Protein AF-A0A9E8ZBK8-F1 (afdb_monomer_lite)

Sequence (100 aa):
MTPLMIEPQAIVACPREFQGWSLVRSFETAHYLLALCQRGEAIYLVGQEKKKVEAFITAMAKVDGEKIVAEDAKRFSYEIRQGTLTVKKAGNIIVQEGIQ

Organism: NCBI:txid2016057

Structure (mmCIF, N/CA/C/O backbone):
data_AF-A0A9E8ZBK8-F1
#
_entry.id   AF-A0A9E8ZBK8-F1
#
loop_
_atom_site.group_PDB
_atom_site.id
_atom_site.type_symbol
_atom_site.label_atom_id
_atom_site.label_alt_id
_atom_site.label_comp_id
_atom_site.label_asym_id
_atom_site.label_entity_id
_atom_site.label_seq_id
_atom_site.pdbx_PDB_ins_code
_atom_site.Cartn_x
_atom_site.Cartn_y
_atom_site.Cartn_z
_atom_site.occupancy
_atom_site.B_iso_or_equiv
_atom_site.auth_seq_id
_atom_site.auth_comp_id
_atom_site.auth_asym_id
_atom_site.auth_atom_id
_atom_site.pdbx_PDB_model_num
ATOM 1 N N . MET A 1 1 ? 21.157 16.134 27.838 1.00 46.81 1 MET A N 1
ATOM 2 C CA . MET A 1 1 ? 21.256 15.513 26.502 1.00 46.81 1 MET A CA 1
ATOM 3 C C . MET A 1 1 ? 19.850 15.098 26.115 1.00 46.81 1 MET A C 1
ATOM 5 O O . MET A 1 1 ? 19.337 14.139 26.674 1.00 46.81 1 MET A O 1
ATOM 9 N N . THR A 1 2 ? 19.172 15.898 25.299 1.00 41.97 2 THR A N 1
ATOM 10 C CA . THR A 1 2 ? 17.807 15.600 24.849 1.00 41.97 2 THR A CA 1
ATOM 11 C C . THR A 1 2 ? 17.898 14.510 23.781 1.00 41.97 2 THR A C 1
ATOM 13 O O . THR A 1 2 ? 18.706 14.672 22.863 1.00 41.97 2 THR A O 1
ATOM 16 N N . PRO A 1 3 ? 17.160 13.393 23.880 1.00 46.91 3 PRO A N 1
ATOM 17 C CA . PRO A 1 3 ? 17.167 12.403 22.817 1.00 46.91 3 PRO A CA 1
ATOM 18 C C . PRO A 1 3 ? 16.580 13.043 21.556 1.00 46.91 3 PRO A C 1
ATOM 20 O O . PRO A 1 3 ? 15.504 13.639 21.601 1.00 46.91 3 PRO A O 1
ATOM 23 N N . LEU A 1 4 ? 17.313 12.944 20.445 1.00 43.03 4 LEU A N 1
ATOM 24 C CA . LEU A 1 4 ? 16.797 13.227 19.110 1.00 43.03 4 LEU A CA 1
ATOM 25 C C . LEU A 1 4 ? 15.619 12.280 18.877 1.00 43.03 4 LEU A C 1
ATOM 27 O O . LEU A 1 4 ? 15.806 11.095 18.605 1.00 43.03 4 LEU A O 1
ATOM 31 N N . MET A 1 5 ? 14.403 12.798 19.035 1.00 38.00 5 MET A N 1
ATOM 32 C CA . MET A 1 5 ? 13.217 12.151 18.501 1.00 38.00 5 MET A CA 1
ATOM 33 C C . MET A 1 5 ? 13.372 12.196 16.985 1.00 38.00 5 MET A C 1
ATOM 35 O O . MET A 1 5 ? 13.215 13.246 16.369 1.00 38.00 5 MET A O 1
ATOM 39 N N . ILE A 1 6 ? 13.784 11.075 16.397 1.00 47.62 6 ILE A N 1
ATOM 40 C CA . ILE A 1 6 ? 13.739 10.887 14.951 1.00 47.62 6 ILE A CA 1
ATOM 41 C C . ILE A 1 6 ? 12.252 10.788 14.627 1.00 47.62 6 ILE A C 1
ATOM 43 O O . ILE A 1 6 ? 11.650 9.721 14.751 1.00 47.62 6 ILE A O 1
ATOM 47 N N . GLU A 1 7 ? 11.638 11.926 14.313 1.00 47.75 7 GLU A N 1
ATOM 48 C CA . GLU A 1 7 ? 10.316 11.941 13.703 1.00 47.75 7 GLU A CA 1
ATOM 49 C C . GLU A 1 7 ? 10.378 11.039 12.464 1.00 47.75 7 GLU A C 1
ATOM 51 O O . GLU A 1 7 ? 11.363 11.107 11.718 1.00 47.75 7 GLU A O 1
ATOM 56 N N . PRO A 1 8 ? 9.405 10.132 12.270 1.00 46.53 8 PRO A N 1
ATOM 57 C CA . PRO A 1 8 ? 9.394 9.271 11.103 1.00 46.53 8 PRO A CA 1
ATOM 58 C C . PRO A 1 8 ? 9.345 10.161 9.861 1.00 46.53 8 PRO A C 1
ATOM 60 O O . PRO A 1 8 ? 8.336 10.781 9.567 1.00 46.53 8 PRO A O 1
ATOM 63 N N . GLN A 1 9 ? 10.474 10.276 9.169 1.00 53.59 9 GLN A N 1
ATOM 64 C CA . GLN A 1 9 ? 10.544 11.001 7.912 1.00 53.59 9 GLN A CA 1
ATOM 65 C C . GLN A 1 9 ? 9.879 10.134 6.843 1.00 53.59 9 GLN A C 1
ATOM 67 O O . GLN A 1 9 ? 10.111 8.921 6.791 1.00 53.59 9 GLN A O 1
ATOM 72 N N . ALA A 1 10 ? 9.054 10.756 6.001 1.00 59.03 10 ALA A N 1
ATOM 73 C CA . ALA A 1 10 ? 8.438 10.120 4.846 1.00 59.03 10 ALA A CA 1
ATOM 74 C C . ALA A 1 10 ? 9.454 9.269 4.059 1.00 59.03 10 ALA A C 1
ATOM 76 O O . ALA A 1 10 ? 10.645 9.583 3.998 1.00 59.03 10 ALA A O 1
ATOM 77 N N . ILE A 1 11 ? 8.993 8.189 3.422 1.00 60.81 11 ILE A N 1
ATOM 78 C CA . ILE A 1 11 ? 9.862 7.348 2.590 1.00 60.81 11 ILE A CA 1
ATOM 79 C C . ILE A 1 11 ? 10.393 8.188 1.415 1.00 60.81 11 ILE A C 1
ATOM 81 O O . ILE A 1 11 ? 9.667 8.458 0.462 1.00 60.81 11 ILE A O 1
ATOM 85 N N . VAL A 1 12 ? 11.663 8.600 1.492 1.00 61.38 12 VAL A N 1
ATOM 86 C CA . VAL A 1 12 ? 12.349 9.438 0.484 1.00 61.38 12 VAL A CA 1
ATOM 87 C C . VAL A 1 12 ? 12.982 8.636 -0.656 1.00 61.38 12 VAL A C 1
ATOM 89 O O . VAL A 1 12 ? 13.401 9.204 -1.661 1.00 61.38 12 VAL A O 1
ATOM 92 N N . ALA A 1 13 ? 13.057 7.313 -0.516 1.00 64.69 13 ALA A N 1
ATOM 93 C CA . ALA A 1 13 ? 13.556 6.406 -1.540 1.00 64.69 13 ALA A CA 1
ATOM 94 C C . ALA A 1 13 ? 12.926 5.023 -1.372 1.00 64.69 13 ALA A C 1
ATOM 96 O O . ALA A 1 13 ? 12.642 4.600 -0.249 1.00 64.69 13 ALA A O 1
ATOM 97 N N . CYS A 1 14 ? 12.753 4.297 -2.480 1.00 78.25 14 CYS A N 1
ATOM 98 C CA . CYS A 1 14 ? 12.381 2.888 -2.414 1.00 78.25 14 CYS A CA 1
ATOM 99 C C . CYS A 1 14 ? 13.398 2.130 -1.543 1.00 78.25 14 CYS A C 1
ATOM 101 O O . CYS A 1 14 ? 14.595 2.435 -1.618 1.00 78.25 14 CYS A O 1
ATOM 103 N N . PRO A 1 15 ? 12.960 1.192 -0.685 1.00 69.75 15 PRO A N 1
ATOM 104 C CA . PRO A 1 15 ? 13.856 0.573 0.289 1.00 69.75 15 PRO A CA 1
ATOM 105 C C . PRO A 1 15 ? 15.073 -0.072 -0.380 1.00 69.75 15 PRO A C 1
ATOM 107 O O . PRO A 1 15 ? 14.981 -0.564 -1.501 1.00 69.75 15 PRO A O 1
ATOM 110 N N . ARG A 1 16 ? 16.236 -0.016 0.287 1.00 61.97 16 ARG A N 1
ATOM 111 C CA . ARG A 1 16 ? 17.563 -0.274 -0.322 1.00 61.97 16 ARG A CA 1
ATOM 112 C C . ARG A 1 16 ? 17.699 -1.635 -1.010 1.00 61.97 16 ARG A C 1
ATOM 114 O O . ARG A 1 16 ? 18.535 -1.788 -1.896 1.00 61.97 16 ARG A O 1
ATOM 121 N N . GLU A 1 17 ? 16.888 -2.602 -0.600 1.00 66.31 17 GLU A N 1
ATOM 122 C CA . GLU A 1 17 ? 16.807 -3.946 -1.178 1.00 66.31 17 GLU A CA 1
ATOM 123 C C . GLU A 1 17 ? 16.267 -3.936 -2.624 1.00 66.31 17 GLU A C 1
ATOM 125 O O . GLU A 1 17 ? 16.515 -4.864 -3.390 1.00 66.31 17 GLU A O 1
ATOM 130 N N . PHE A 1 18 ? 15.597 -2.857 -3.039 1.00 68.62 18 PHE A N 1
ATOM 131 C CA . PHE A 1 18 ? 14.967 -2.685 -4.348 1.00 68.62 18 PHE A CA 1
ATOM 132 C C . PHE A 1 18 ? 15.764 -1.738 -5.252 1.00 68.62 18 PHE A C 1
ATOM 134 O O . PHE A 1 18 ? 15.289 -0.681 -5.676 1.00 68.62 18 PHE A O 1
ATOM 141 N N . GLN A 1 19 ? 17.009 -2.109 -5.557 1.00 68.88 19 GLN A N 1
ATOM 142 C CA . GLN A 1 19 ? 17.844 -1.342 -6.486 1.00 68.88 19 GLN A CA 1
ATOM 143 C C . GLN A 1 19 ? 17.172 -1.202 -7.863 1.00 68.88 19 GLN A C 1
ATOM 145 O O . GLN A 1 19 ? 16.600 -2.154 -8.398 1.00 68.88 19 GLN A O 1
ATOM 150 N N . GLY A 1 20 ? 17.247 0.001 -8.440 1.00 76.75 20 GLY A N 1
ATOM 151 C CA . GLY A 1 20 ? 16.655 0.319 -9.743 1.00 76.75 20 GLY A CA 1
ATOM 152 C C . GLY A 1 20 ? 15.151 0.612 -9.717 1.00 76.75 20 GLY A C 1
ATOM 153 O O . GLY A 1 20 ? 14.545 0.699 -10.781 1.00 76.75 20 GLY A O 1
ATOM 154 N N . TRP A 1 21 ? 14.543 0.747 -8.535 1.00 88.94 21 TRP A N 1
ATOM 155 C CA . TRP A 1 21 ? 13.143 1.147 -8.399 1.00 88.94 21 TRP A CA 1
ATOM 156 C C . TRP A 1 21 ? 13.043 2.662 -8.233 1.00 88.94 21 TRP A C 1
ATOM 158 O O . TRP A 1 21 ? 13.832 3.273 -7.510 1.00 88.94 21 TRP A O 1
ATOM 168 N N . SER A 1 22 ? 12.055 3.269 -8.883 1.00 89.75 22 SER A N 1
ATOM 169 C CA . SER A 1 22 ? 11.801 4.708 -8.802 1.00 89.75 22 SER A CA 1
ATOM 170 C C . SER A 1 22 ? 10.651 4.992 -7.844 1.00 89.75 22 SER A C 1
ATOM 172 O O . SER A 1 22 ? 9.590 4.379 -7.952 1.00 89.75 22 SER A O 1
ATOM 174 N N . LEU A 1 23 ? 10.847 5.928 -6.912 1.00 90.38 23 LEU A N 1
ATOM 175 C CA . LEU A 1 23 ? 9.773 6.402 -6.042 1.00 90.38 23 LEU A CA 1
ATOM 176 C C . LEU A 1 23 ? 8.754 7.177 -6.883 1.00 90.38 23 LEU A C 1
ATOM 178 O O . LEU A 1 23 ? 9.114 8.125 -7.576 1.00 90.38 23 LEU A O 1
ATOM 182 N N . VAL A 1 24 ? 7.488 6.781 -6.794 1.00 92.31 24 VAL A N 1
ATOM 183 C CA . VAL A 1 24 ? 6.368 7.458 -7.459 1.00 92.31 24 VAL A CA 1
ATOM 184 C C . VAL A 1 24 ? 5.668 8.392 -6.482 1.00 92.31 24 VAL A C 1
ATOM 186 O O . VAL A 1 24 ? 5.395 9.547 -6.798 1.00 92.31 24 VAL A O 1
ATOM 189 N N . ARG A 1 25 ? 5.355 7.887 -5.284 1.00 91.06 25 ARG A N 1
ATOM 190 C CA . ARG A 1 25 ? 4.617 8.624 -4.252 1.00 91.06 25 ARG A CA 1
ATOM 191 C C . ARG A 1 25 ? 4.849 8.005 -2.883 1.00 91.06 25 ARG A C 1
ATOM 193 O O . ARG A 1 25 ? 4.942 6.787 -2.790 1.00 91.06 25 ARG A O 1
ATOM 200 N N . SER A 1 26 ? 4.885 8.811 -1.832 1.00 92.25 26 SER A N 1
ATOM 201 C CA . SER A 1 26 ? 4.899 8.355 -0.440 1.00 92.25 26 SER A CA 1
ATOM 202 C C . SER A 1 26 ? 3.559 8.635 0.245 1.00 92.25 26 SER A C 1
ATOM 204 O O . SER A 1 26 ? 2.804 9.517 -0.168 1.00 92.25 26 SER A O 1
ATOM 206 N N . PHE A 1 27 ? 3.258 7.852 1.277 1.00 92.19 27 PHE A N 1
ATOM 207 C CA . PHE A 1 27 ? 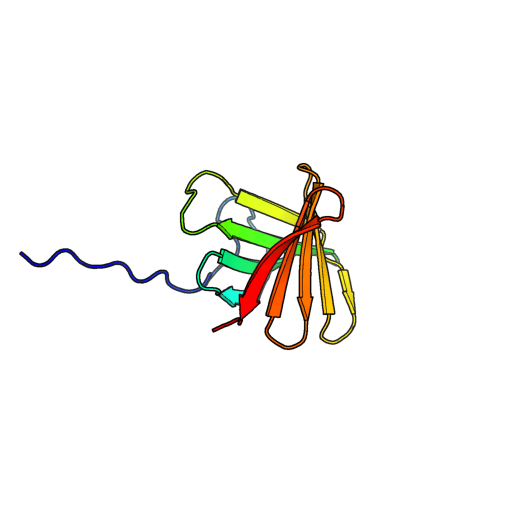2.093 8.015 2.138 1.00 92.19 27 PHE A CA 1
ATOM 208 C C . PHE A 1 27 ? 2.513 7.768 3.574 1.00 92.19 27 PHE A C 1
ATOM 210 O O . PHE A 1 27 ? 3.200 6.790 3.879 1.00 92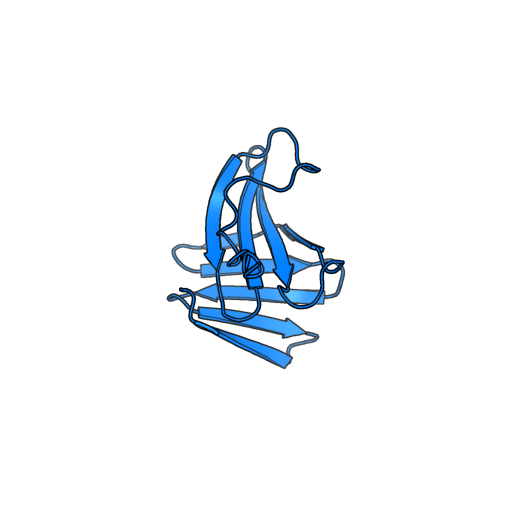.19 27 PHE A O 1
ATOM 217 N N . GLU A 1 28 ? 2.048 8.629 4.458 1.00 92.88 28 GLU A N 1
ATOM 218 C CA . GLU A 1 28 ? 2.295 8.512 5.878 1.00 92.88 28 GLU A CA 1
ATOM 219 C C . GLU A 1 28 ? 0.970 8.558 6.627 1.00 92.88 28 GLU A C 1
ATOM 221 O O . GLU A 1 28 ? 0.107 9.380 6.339 1.00 92.88 28 GLU A O 1
ATOM 226 N N . THR A 1 29 ? 0.798 7.645 7.577 1.00 93.19 29 THR A N 1
ATOM 227 C CA . THR A 1 29 ? -0.331 7.650 8.512 1.00 93.19 29 THR A CA 1
ATOM 228 C C . THR A 1 29 ? 0.191 7.604 9.942 1.00 93.19 29 THR A C 1
ATOM 230 O O . THR A 1 29 ? 1.400 7.519 10.181 1.00 93.19 29 THR A O 1
ATOM 233 N N . ALA A 1 30 ? -0.709 7.613 10.925 1.00 90.75 30 ALA A N 1
ATOM 234 C CA . ALA A 1 30 ? -0.331 7.445 12.326 1.00 90.75 30 ALA A CA 1
ATOM 235 C C . ALA A 1 30 ? 0.488 6.161 12.561 1.00 90.75 30 ALA A C 1
ATOM 237 O O . ALA A 1 30 ? 1.427 6.170 13.360 1.00 90.75 30 ALA A O 1
ATOM 238 N N . HIS A 1 31 ? 0.170 5.075 11.847 1.00 91.00 31 HIS A N 1
ATOM 239 C CA . HIS A 1 31 ? 0.806 3.775 12.055 1.00 91.00 31 HIS A CA 1
ATOM 240 C C . HIS A 1 31 ? 1.631 3.248 10.883 1.00 91.00 31 HIS A C 1
ATOM 242 O O . HIS A 1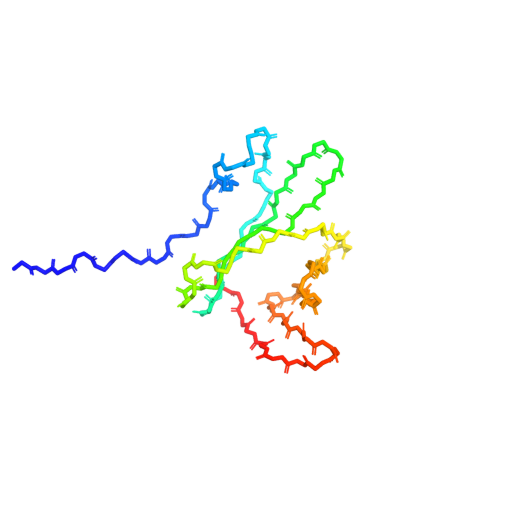 31 ? 2.368 2.286 11.088 1.00 91.00 31 HIS A O 1
ATOM 248 N N . TYR A 1 32 ? 1.579 3.851 9.695 1.00 90.81 32 TYR A N 1
ATOM 249 C CA . TYR A 1 32 ? 2.265 3.326 8.514 1.00 90.81 32 TYR A CA 1
ATOM 250 C C . TYR A 1 32 ? 3.153 4.367 7.836 1.00 90.81 32 TYR A C 1
ATOM 252 O O . TYR A 1 32 ? 2.842 5.556 7.796 1.00 90.81 32 TYR A O 1
ATOM 260 N N . LEU A 1 33 ? 4.258 3.880 7.275 1.00 90.94 33 LEU A N 1
ATOM 261 C CA . LEU A 1 33 ? 5.063 4.570 6.272 1.00 90.94 33 LEU A CA 1
ATOM 262 C C . LEU A 1 33 ? 5.019 3.718 5.009 1.00 90.94 33 LEU A C 1
ATOM 264 O O . LEU A 1 33 ? 5.494 2.583 5.028 1.00 90.94 33 LEU A O 1
ATOM 268 N N . LEU A 1 34 ? 4.431 4.238 3.936 1.00 91.88 34 LEU A N 1
ATOM 269 C CA . LEU A 1 34 ? 4.226 3.527 2.676 1.00 91.88 34 LEU A CA 1
ATOM 270 C C . LEU A 1 34 ? 4.754 4.344 1.498 1.00 91.88 34 LEU A C 1
ATOM 272 O O . LEU A 1 34 ? 4.851 5.569 1.547 1.00 91.88 34 LEU A O 1
ATOM 276 N N . ALA A 1 35 ? 5.065 3.659 0.410 1.00 92.31 35 ALA A N 1
ATOM 277 C CA . ALA A 1 35 ? 5.453 4.258 -0.850 1.00 92.31 35 ALA A CA 1
ATOM 278 C C . ALA A 1 35 ? 4.975 3.410 -2.025 1.00 92.31 35 ALA A C 1
ATOM 280 O O . ALA A 1 35 ? 4.988 2.182 -1.974 1.00 92.31 35 ALA A O 1
ATOM 281 N N . LEU A 1 36 ? 4.584 4.081 -3.104 1.00 93.75 36 LEU A N 1
ATOM 282 C CA . LEU A 1 36 ? 4.523 3.488 -4.424 1.00 93.75 36 LEU A CA 1
ATOM 283 C C . LEU A 1 36 ? 5.897 3.572 -5.072 1.00 93.75 36 LEU A C 1
ATOM 285 O O . LEU A 1 36 ? 6.456 4.658 -5.232 1.00 93.75 36 LEU A O 1
ATOM 289 N N . CYS A 1 37 ? 6.400 2.421 -5.488 1.00 92.88 37 CYS A N 1
ATOM 290 C CA . CYS A 1 37 ? 7.649 2.285 -6.208 1.00 92.88 37 CYS A CA 1
ATOM 291 C C . CYS A 1 37 ? 7.423 1.587 -7.546 1.00 92.88 37 CYS A C 1
ATOM 293 O O . CYS A 1 37 ? 6.690 0.602 -7.627 1.00 92.88 37 CYS A O 1
ATOM 295 N N . GLN A 1 38 ? 8.067 2.092 -8.591 1.00 92.75 38 GLN A N 1
ATOM 296 C CA . GLN A 1 38 ? 7.971 1.569 -9.945 1.00 92.75 38 GLN A CA 1
ATOM 297 C C . GLN A 1 38 ? 9.214 0.758 -10.304 1.00 92.75 38 GLN A C 1
ATOM 299 O O . GLN A 1 38 ? 10.340 1.191 -10.060 1.00 92.75 38 GLN A O 1
ATOM 304 N N . ARG A 1 39 ? 9.001 -0.397 -10.939 1.00 88.94 39 ARG A N 1
ATOM 305 C CA . ARG A 1 39 ? 10.046 -1.228 -11.546 1.00 88.94 39 ARG A CA 1
ATOM 306 C C . ARG A 1 39 ? 9.600 -1.647 -12.946 1.00 88.94 39 ARG A C 1
ATOM 308 O O . ARG A 1 39 ? 8.776 -2.550 -13.092 1.00 88.94 39 ARG A O 1
ATOM 315 N N . GLY A 1 40 ? 10.162 -1.007 -13.971 1.00 88.88 40 GLY A N 1
ATOM 316 C CA . GLY A 1 40 ? 9.670 -1.158 -15.343 1.00 88.88 40 GLY A CA 1
ATOM 317 C C . GLY A 1 40 ? 8.223 -0.669 -15.443 1.00 88.88 40 GLY A C 1
ATOM 318 O O . GLY A 1 40 ? 7.924 0.438 -15.009 1.00 88.88 40 GLY A O 1
ATOM 319 N N . GLU A 1 41 ? 7.330 -1.517 -15.946 1.00 90.06 41 GLU A N 1
ATOM 320 C CA . GLU A 1 41 ? 5.889 -1.235 -16.077 1.00 90.06 41 GLU A CA 1
ATOM 321 C C . GLU A 1 41 ? 5.082 -1.544 -14.798 1.00 90.06 41 GLU A C 1
ATOM 323 O O . GLU A 1 41 ? 3.892 -1.249 -14.716 1.00 90.06 41 GLU A O 1
ATOM 328 N N . ALA A 1 42 ? 5.695 -2.177 -13.792 1.00 91.38 42 ALA A N 1
ATOM 329 C CA . ALA A 1 42 ? 4.995 -2.621 -12.590 1.00 91.38 42 ALA A CA 1
ATOM 330 C C . ALA A 1 42 ? 5.117 -1.604 -11.447 1.00 91.38 42 ALA A C 1
ATOM 332 O O . ALA A 1 42 ? 6.203 -1.087 -11.169 1.00 91.38 42 ALA A O 1
ATOM 333 N N . ILE A 1 43 ? 4.007 -1.384 -10.740 1.00 94.06 43 ILE A N 1
ATOM 334 C CA . ILE A 1 43 ? 3.933 -0.557 -9.534 1.00 94.06 43 ILE A CA 1
ATOM 335 C C . ILE A 1 43 ? 3.795 -1.462 -8.311 1.00 94.06 43 ILE A C 1
ATOM 337 O O . ILE A 1 43 ? 3.044 -2.437 -8.317 1.00 94.06 43 ILE A O 1
ATOM 341 N N . TYR A 1 44 ? 4.504 -1.122 -7.243 1.00 93.50 44 TYR A N 1
ATOM 342 C CA . TYR A 1 44 ? 4.506 -1.845 -5.980 1.00 93.50 44 TYR A CA 1
ATOM 343 C C . TYR A 1 44 ? 4.224 -0.891 -4.828 1.00 93.50 44 TYR A C 1
ATOM 345 O O . TYR A 1 44 ? 4.788 0.199 -4.773 1.00 93.50 44 TYR A O 1
ATOM 353 N N . LEU A 1 45 ? 3.394 -1.326 -3.887 1.00 93.94 45 LEU A N 1
ATOM 354 C CA . LEU A 1 45 ? 3.286 -0.732 -2.567 1.00 93.94 45 LEU A CA 1
ATOM 355 C C . LEU A 1 45 ? 4.357 -1.358 -1.672 1.00 93.94 45 LEU A C 1
ATOM 357 O O . LEU A 1 45 ? 4.358 -2.570 -1.439 1.00 93.94 45 LEU A O 1
ATOM 361 N N . VAL A 1 46 ? 5.263 -0.524 -1.181 1.00 91.56 46 VAL A N 1
ATOM 362 C CA . VAL A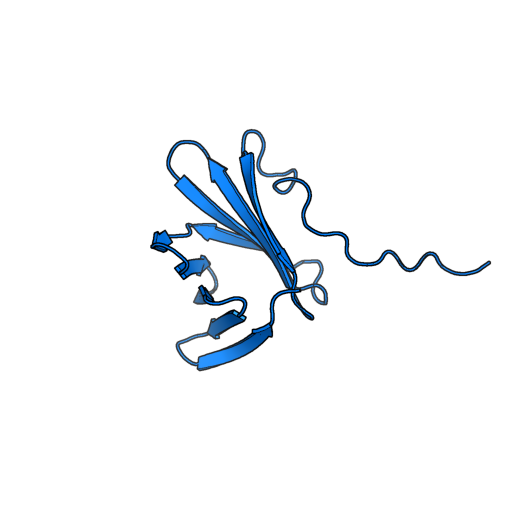 1 46 ? 6.319 -0.900 -0.240 1.00 91.56 46 VAL A CA 1
ATOM 363 C C . VAL A 1 46 ? 6.211 -0.072 1.028 1.00 91.56 46 VAL A C 1
ATOM 365 O O . VAL A 1 46 ? 5.685 1.037 0.995 1.00 91.56 46 VAL A O 1
ATOM 368 N N . GLY A 1 47 ? 6.707 -0.576 2.153 1.00 89.62 47 GLY A N 1
ATOM 369 C CA . GLY A 1 47 ? 6.718 0.204 3.388 1.00 89.62 47 GLY A CA 1
ATOM 370 C C . GLY A 1 47 ? 6.705 -0.644 4.643 1.00 89.62 47 GLY A C 1
ATOM 371 O O . GLY A 1 47 ? 7.045 -1.821 4.602 1.00 89.62 47 GLY A O 1
ATOM 372 N N . GLN A 1 48 ? 6.321 -0.045 5.763 1.00 88.31 48 GLN A N 1
ATOM 373 C CA . GLN A 1 48 ? 6.313 -0.713 7.060 1.00 88.31 48 GLN A CA 1
ATOM 374 C C . GLN A 1 48 ? 5.301 -0.098 8.028 1.00 88.31 48 GLN A C 1
ATOM 376 O O . GLN A 1 48 ? 4.931 1.075 7.926 1.00 88.31 48 GLN A O 1
ATOM 381 N N . GLU A 1 49 ? 4.893 -0.892 9.013 1.00 88.38 49 GLU A N 1
ATOM 382 C CA . GLU A 1 49 ? 4.164 -0.405 10.183 1.00 88.38 49 GLU A CA 1
ATOM 383 C C . GLU A 1 49 ? 5.164 0.234 11.166 1.00 88.38 49 GLU A C 1
ATOM 385 O O . GLU A 1 49 ? 6.099 -0.420 11.621 1.00 88.38 49 GLU A O 1
ATOM 390 N N . LYS A 1 50 ? 4.964 1.500 11.547 1.00 86.56 50 LYS A N 1
ATOM 391 C CA . LYS A 1 50 ? 5.878 2.284 12.404 1.00 86.56 50 LYS A CA 1
ATOM 392 C C . LYS A 1 50 ? 6.208 1.595 13.736 1.00 86.56 50 LYS A C 1
ATOM 394 O O . LYS A 1 50 ? 7.305 1.756 14.257 1.00 86.56 50 LYS A O 1
ATOM 399 N N . LYS A 1 51 ? 5.264 0.826 14.292 1.00 81.00 51 LYS A N 1
ATOM 400 C CA . LYS A 1 51 ? 5.432 0.095 15.563 1.00 81.00 51 LYS A CA 1
ATOM 401 C C . LYS A 1 51 ? 6.118 -1.266 15.410 1.00 81.00 51 LYS A C 1
ATOM 403 O O . LYS A 1 51 ? 6.563 -1.819 16.412 1.00 81.00 51 LYS A O 1
ATOM 408 N N . LYS A 1 52 ? 6.189 -1.826 14.199 1.00 72.56 52 LYS A N 1
ATOM 409 C CA . 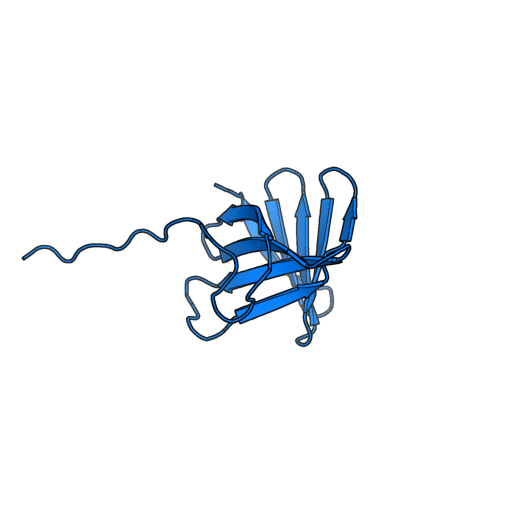LYS A 1 52 ? 6.771 -3.149 13.937 1.00 72.56 52 LYS A CA 1
ATOM 410 C C . LYS A 1 52 ? 7.904 -3.022 12.927 1.00 72.56 52 LYS A C 1
ATOM 412 O O . LYS A 1 52 ? 7.681 -3.069 11.724 1.00 72.56 52 LYS A O 1
ATOM 417 N N . VAL A 1 53 ? 9.125 -2.923 13.448 1.00 58.34 53 VAL A N 1
ATOM 418 C CA . VAL A 1 53 ? 10.356 -2.720 12.663 1.00 58.34 53 VAL A CA 1
ATOM 419 C C . VAL A 1 53 ? 10.598 -3.839 11.633 1.00 58.34 53 VAL A C 1
ATOM 421 O O . VAL A 1 53 ? 11.194 -3.592 10.594 1.00 58.34 53 VAL A O 1
ATOM 424 N N . GLU A 1 54 ? 10.092 -5.054 11.868 1.00 56.84 54 GLU A N 1
ATOM 425 C CA . GLU A 1 54 ? 10.328 -6.220 10.996 1.00 56.84 54 GLU A CA 1
ATOM 426 C C . GLU A 1 54 ? 9.191 -6.505 9.993 1.00 56.84 54 GLU A C 1
ATOM 428 O O . GLU A 1 54 ? 9.273 -7.436 9.189 1.00 56.84 54 GLU A O 1
ATOM 433 N N . ALA A 1 55 ? 8.095 -5.738 10.027 1.00 61.03 55 ALA A N 1
ATOM 434 C CA . ALA A 1 55 ? 6.955 -5.953 9.139 1.00 61.03 55 ALA A CA 1
ATOM 435 C C . ALA A 1 55 ? 7.103 -5.120 7.862 1.00 61.03 55 ALA A C 1
ATOM 437 O O . ALA A 1 55 ? 6.479 -4.070 7.714 1.00 61.03 55 ALA A O 1
ATOM 438 N N . PHE A 1 56 ? 7.929 -5.611 6.940 1.00 80.00 56 PHE A N 1
ATOM 439 C CA . PHE A 1 56 ? 8.101 -4.987 5.637 1.00 80.00 56 PHE A CA 1
ATOM 440 C C . PHE A 1 56 ? 6.996 -5.420 4.663 1.00 80.00 56 PHE A C 1
ATOM 442 O O . PHE A 1 56 ? 6.746 -6.610 4.454 1.00 80.00 56 PHE A O 1
ATOM 449 N N . ILE A 1 57 ? 6.310 -4.437 4.091 1.00 87.31 57 ILE A N 1
ATOM 450 C CA . ILE A 1 57 ? 5.245 -4.598 3.106 1.00 87.31 57 ILE A CA 1
ATOM 451 C C . ILE A 1 57 ? 5.898 -4.555 1.730 1.00 87.31 57 ILE A C 1
ATOM 453 O O . ILE A 1 57 ? 6.668 -3.650 1.418 1.00 87.31 57 ILE A O 1
ATOM 457 N N . THR A 1 58 ? 5.594 -5.538 0.890 1.00 90.25 58 THR A N 1
ATOM 458 C CA . THR A 1 58 ? 5.909 -5.515 -0.542 1.00 90.25 58 THR A CA 1
ATOM 459 C C . THR A 1 58 ? 4.783 -6.208 -1.273 1.00 90.25 58 THR A C 1
ATOM 461 O O . THR A 1 58 ? 4.614 -7.422 -1.173 1.00 90.25 58 THR A O 1
ATOM 464 N N . ALA A 1 59 ? 3.994 -5.425 -1.991 1.00 93.31 59 ALA A N 1
ATOM 465 C CA . ALA A 1 59 ? 2.828 -5.915 -2.698 1.00 93.31 59 ALA A CA 1
ATOM 466 C C . ALA A 1 59 ? 2.739 -5.228 -4.053 1.00 93.31 59 ALA A C 1
ATOM 468 O O . ALA A 1 59 ? 2.932 -4.020 -4.154 1.00 93.31 59 ALA A O 1
ATOM 469 N N . MET A 1 60 ? 2.439 -5.982 -5.106 1.00 94.25 60 MET A N 1
ATOM 470 C CA . MET A 1 60 ? 2.131 -5.376 -6.397 1.00 94.25 60 MET A CA 1
ATOM 471 C C . MET A 1 60 ? 0.851 -4.551 -6.252 1.00 94.25 60 MET A C 1
ATOM 473 O O . MET A 1 60 ? -0.158 -5.037 -5.735 1.00 94.25 60 MET A O 1
ATOM 477 N N . ALA A 1 61 ? 0.911 -3.300 -6.688 1.00 95.94 61 ALA A N 1
ATOM 478 C CA . ALA A 1 61 ? -0.178 -2.354 -6.569 1.00 95.94 61 ALA A CA 1
ATOM 479 C C . ALA A 1 61 ? -0.855 -2.152 -7.924 1.00 95.94 61 ALA A C 1
ATOM 481 O O . ALA A 1 61 ? -0.201 -2.001 -8.955 1.00 95.94 61 ALA A O 1
ATOM 482 N N . LYS A 1 62 ? -2.184 -2.108 -7.909 1.00 96.62 62 LYS A N 1
ATOM 483 C CA . LYS A 1 62 ? -2.993 -1.630 -9.028 1.00 96.62 62 LYS A CA 1
ATOM 484 C C . LYS A 1 62 ? -3.428 -0.209 -8.714 1.00 96.62 62 LYS A C 1
ATOM 486 O O . LYS A 1 62 ? -3.948 0.046 -7.627 1.00 96.62 62 LYS A O 1
ATOM 491 N N . VAL A 1 63 ? -3.209 0.691 -9.663 1.00 94.44 63 VAL A N 1
ATOM 492 C CA . VAL A 1 63 ? -3.578 2.104 -9.559 1.00 94.44 63 VAL A CA 1
ATOM 493 C C . VAL A 1 63 ? -4.699 2.370 -10.558 1.00 94.44 63 VAL A C 1
ATOM 495 O O . VAL A 1 63 ? -4.535 2.106 -11.745 1.00 94.44 63 VAL A O 1
ATOM 498 N N . ASP A 1 64 ? -5.832 2.858 -10.065 1.00 92.69 64 ASP A N 1
ATOM 499 C CA . ASP A 1 64 ? -7.014 3.220 -10.848 1.00 92.69 64 ASP A CA 1
ATOM 500 C C . ASP A 1 64 ? -7.485 4.616 -10.414 1.00 92.69 64 ASP A C 1
ATOM 502 O O . ASP A 1 64 ? -8.160 4.790 -9.393 1.00 92.69 64 ASP A O 1
ATOM 506 N N . GLY A 1 65 ? -7.019 5.638 -11.138 1.00 89.50 65 GLY A N 1
ATOM 507 C CA . GLY A 1 65 ? -7.191 7.040 -10.761 1.00 89.50 65 GLY A CA 1
ATOM 508 C C . GLY A 1 65 ? -6.599 7.337 -9.379 1.00 89.50 65 GLY A C 1
ATOM 509 O O . GLY A 1 65 ? -5.398 7.201 -9.157 1.00 89.50 65 GLY A O 1
ATOM 510 N N . GLU A 1 66 ? -7.451 7.740 -8.436 1.00 89.06 66 GLU A N 1
ATOM 511 C CA . GLU A 1 66 ? -7.059 8.031 -7.049 1.00 89.06 66 GLU A CA 1
ATOM 512 C C . GLU A 1 66 ? -7.054 6.800 -6.132 1.00 89.06 66 GLU A C 1
ATOM 514 O O . GLU A 1 66 ? -6.724 6.912 -4.948 1.00 89.06 66 GLU A O 1
ATOM 519 N N . LYS A 1 67 ? -7.469 5.636 -6.643 1.00 95.69 67 LYS A N 1
ATOM 520 C CA . LYS A 1 67 ? -7.534 4.396 -5.879 1.00 95.69 67 LYS A CA 1
ATOM 521 C C . LYS A 1 67 ? -6.278 3.568 -6.120 1.00 95.69 67 LYS A C 1
ATOM 523 O O . LYS A 1 67 ? -5.944 3.232 -7.251 1.00 95.69 67 LYS A O 1
ATOM 528 N N . ILE A 1 68 ? -5.628 3.169 -5.037 1.00 97.00 68 ILE A N 1
ATOM 529 C CA . ILE A 1 68 ? -4.506 2.232 -5.047 1.00 97.00 68 ILE A CA 1
ATOM 530 C C . ILE A 1 68 ? -4.936 1.008 -4.254 1.00 97.00 68 ILE A C 1
ATOM 532 O O . ILE A 1 68 ? -5.401 1.145 -3.123 1.00 97.00 68 ILE A O 1
ATOM 536 N N . VAL A 1 69 ? -4.773 -0.181 -4.828 1.00 97.19 69 VAL A N 1
ATOM 537 C CA . VAL A 1 69 ? -4.996 -1.448 -4.123 1.00 97.19 69 VAL A CA 1
ATOM 538 C C . VAL A 1 69 ? -3.781 -2.344 -4.235 1.00 97.19 69 VAL A C 1
ATOM 540 O O . VAL A 1 69 ? -3.218 -2.495 -5.316 1.00 97.19 69 VAL A O 1
ATOM 543 N N . ALA A 1 70 ? -3.392 -2.961 -3.129 1.00 96.25 70 ALA A N 1
ATOM 544 C CA . ALA A 1 70 ? -2.309 -3.928 -3.092 1.00 96.25 70 ALA A CA 1
ATOM 545 C C . ALA A 1 70 ? -2.666 -5.065 -2.133 1.00 96.25 70 ALA A C 1
ATOM 547 O O . ALA A 1 70 ? -3.351 -4.848 -1.134 1.00 96.25 70 ALA A O 1
ATOM 548 N N . GLU A 1 71 ? -2.209 -6.276 -2.431 1.00 95.19 71 GLU A N 1
ATOM 549 C CA . GLU A 1 71 ? -2.342 -7.427 -1.538 1.00 95.19 71 GLU A CA 1
ATOM 550 C C . GLU A 1 71 ? -0.975 -8.082 -1.360 1.00 95.19 71 GLU A C 1
ATOM 552 O O . GLU A 1 71 ? -0.273 -8.336 -2.342 1.00 95.19 71 GLU A O 1
ATOM 557 N N . ASP A 1 72 ? -0.579 -8.303 -0.108 1.00 90.50 72 ASP A N 1
ATOM 558 C CA . ASP A 1 72 ? 0.699 -8.929 0.218 1.00 90.50 72 ASP A CA 1
ATOM 559 C C . ASP A 1 72 ? 0.583 -10.458 0.356 1.00 90.50 72 ASP A C 1
ATOM 561 O O . ASP A 1 72 ? -0.500 -11.042 0.442 1.00 90.50 72 ASP A O 1
ATOM 565 N N . ALA A 1 73 ? 1.729 -11.137 0.439 1.00 87.62 73 ALA A N 1
ATOM 566 C CA . ALA A 1 73 ? 1.779 -12.592 0.609 1.00 87.62 73 ALA A CA 1
ATOM 567 C C . ALA A 1 73 ? 1.155 -13.088 1.934 1.00 87.62 73 ALA A C 1
ATOM 569 O O . ALA A 1 73 ? 0.855 -14.274 2.077 1.00 87.62 73 ALA A O 1
ATOM 570 N N . LYS A 1 74 ? 0.950 -12.196 2.911 1.00 87.75 74 LYS A N 1
ATOM 571 C CA . LYS A 1 74 ? 0.342 -12.487 4.217 1.00 87.75 74 LYS A CA 1
ATOM 572 C C . LYS A 1 74 ? -1.177 -12.239 4.216 1.00 87.75 74 LYS A C 1
ATOM 574 O O . LYS A 1 74 ? -1.799 -12.324 5.281 1.00 87.75 74 LYS A O 1
ATOM 579 N N . ARG A 1 75 ? -1.780 -12.014 3.038 1.00 90.06 75 ARG A N 1
ATOM 580 C CA . ARG A 1 75 ? -3.216 -11.748 2.821 1.00 90.06 75 ARG A CA 1
ATOM 581 C C . ARG A 1 75 ? -3.710 -10.471 3.501 1.00 90.06 75 ARG A C 1
ATOM 583 O O . ARG A 1 75 ? -4.887 -10.378 3.872 1.00 90.06 75 ARG A O 1
ATOM 590 N N . PHE A 1 76 ? -2.820 -9.505 3.704 1.00 92.69 76 PHE A N 1
ATOM 591 C CA . PHE A 1 76 ? -3.228 -8.145 4.010 1.00 92.69 76 PHE A CA 1
ATOM 592 C C . PHE A 1 76 ? -3.549 -7.430 2.705 1.00 92.69 76 PHE A C 1
ATOM 594 O O . PHE A 1 76 ? -2.756 -7.438 1.766 1.00 92.69 76 PHE A O 1
ATOM 601 N N . SER A 1 77 ? -4.724 -6.812 2.663 1.00 95.50 77 SER A N 1
ATOM 602 C CA . SER A 1 77 ? -5.143 -5.948 1.569 1.00 95.50 77 SER A CA 1
ATOM 603 C C . SER A 1 77 ? -5.030 -4.500 2.020 1.00 95.50 77 SER A C 1
ATOM 605 O O . SER A 1 77 ? -5.521 -4.140 3.091 1.00 95.50 77 SER A O 1
ATOM 607 N N . TYR A 1 78 ? -4.386 -3.685 1.198 1.00 96.06 78 TYR A N 1
ATOM 608 C CA . TYR A 1 78 ? -4.163 -2.265 1.404 1.00 96.06 78 TYR A CA 1
ATOM 609 C C . TYR A 1 78 ? -4.950 -1.514 0.340 1.00 96.06 78 TYR A C 1
ATOM 611 O O . TYR A 1 78 ? -4.763 -1.755 -0.852 1.00 96.06 78 TYR A O 1
ATOM 619 N N . GLU A 1 79 ? -5.822 -0.607 0.762 1.00 97.44 79 GLU A N 1
ATOM 620 C CA . GLU A 1 79 ? -6.520 0.322 -0.119 1.00 97.44 79 GLU A CA 1
ATOM 621 C C . GLU A 1 79 ? -6.174 1.748 0.304 1.00 97.44 79 GLU A C 1
ATOM 623 O O . GLU A 1 79 ? -6.404 2.124 1.451 1.00 97.44 79 GLU A O 1
ATOM 628 N N . ILE A 1 80 ? -5.630 2.539 -0.619 1.00 96.50 80 ILE A N 1
ATOM 629 C CA . ILE A 1 80 ? -5.458 3.981 -0.441 1.00 96.50 80 ILE A CA 1
ATOM 630 C C . ILE A 1 80 ? -6.429 4.677 -1.383 1.00 96.50 80 ILE A C 1
ATOM 632 O O . ILE A 1 80 ? -6.373 4.475 -2.597 1.00 96.50 80 ILE A O 1
ATOM 636 N N . ARG A 1 81 ? -7.334 5.481 -0.826 1.00 96.19 81 ARG A N 1
ATOM 637 C CA . ARG A 1 81 ? -8.335 6.235 -1.587 1.00 96.19 81 ARG A CA 1
ATOM 638 C C . ARG A 1 81 ? -8.739 7.486 -0.817 1.00 96.19 81 ARG A C 1
ATOM 640 O O . ARG A 1 81 ? -8.951 7.408 0.388 1.00 96.19 81 ARG A O 1
ATOM 647 N N . GLN A 1 82 ? -8.868 8.621 -1.512 1.00 91.44 82 GLN A N 1
ATOM 648 C CA . GLN A 1 82 ? -9.366 9.883 -0.935 1.00 91.44 82 GLN A CA 1
ATOM 649 C C . GLN A 1 82 ? -8.650 10.274 0.375 1.00 91.44 82 GLN A C 1
ATOM 651 O O . GLN A 1 82 ? -9.280 10.605 1.376 1.00 91.44 82 GLN A O 1
ATOM 656 N N . GLY A 1 83 ? -7.316 10.163 0.395 1.00 93.00 83 GLY A N 1
ATOM 657 C CA . GLY A 1 83 ? -6.508 10.506 1.572 1.00 93.00 83 GLY A CA 1
ATOM 658 C C . GLY A 1 83 ? -6.660 9.553 2.762 1.00 93.00 83 GLY A C 1
ATOM 659 O O . GLY A 1 83 ? -6.222 9.887 3.854 1.00 93.00 83 GLY A O 1
ATOM 660 N N . THR A 1 84 ? -7.263 8.377 2.581 1.00 96.75 84 THR A N 1
ATOM 661 C CA . THR A 1 84 ? -7.424 7.367 3.634 1.00 96.75 84 THR A CA 1
ATOM 662 C C . THR A 1 84 ? -6.698 6.082 3.254 1.00 96.75 84 THR A C 1
ATOM 664 O O . THR A 1 84 ? -6.827 5.607 2.125 1.00 96.75 84 THR A O 1
ATOM 667 N N . LEU A 1 85 ? -5.975 5.497 4.208 1.00 97.06 85 LEU A N 1
ATOM 668 C CA . LEU A 1 85 ? -5.465 4.131 4.154 1.00 97.06 85 LEU A CA 1
ATOM 669 C C . LEU A 1 85 ? -6.448 3.203 4.871 1.00 97.06 85 LEU A C 1
ATOM 671 O O . LEU A 1 85 ? -6.753 3.402 6.044 1.00 97.06 85 LEU A O 1
ATOM 675 N N . THR A 1 86 ? -6.887 2.150 4.190 1.00 97.31 86 THR A N 1
ATOM 676 C CA . THR A 1 86 ? -7.647 1.039 4.769 1.00 97.31 86 THR A CA 1
ATOM 677 C C . THR A 1 86 ? -6.821 -0.234 4.659 1.00 97.31 86 THR A C 1
ATOM 679 O O . THR A 1 86 ? -6.426 -0.619 3.558 1.00 97.31 86 THR A O 1
ATOM 682 N N . VAL A 1 87 ? -6.593 -0.920 5.779 1.00 95.25 87 VAL A N 1
ATOM 683 C CA . VAL A 1 87 ? -5.943 -2.238 5.798 1.00 95.25 87 VAL A CA 1
ATOM 684 C C . VAL A 1 87 ? -6.956 -3.287 6.223 1.00 95.25 87 VAL A C 1
ATOM 686 O O . VAL A 1 87 ? -7.629 -3.146 7.248 1.00 95.25 87 VAL A O 1
ATOM 689 N N . LYS A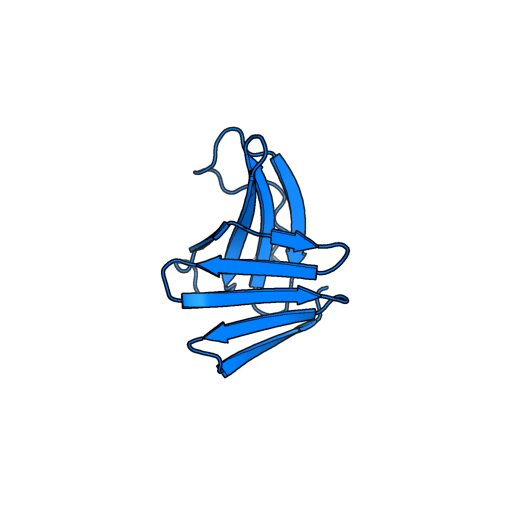 1 88 ? -7.057 -4.357 5.437 1.00 95.69 88 LYS A N 1
ATOM 690 C CA . LYS A 1 88 ? -7.932 -5.498 5.702 1.00 95.69 88 LYS A CA 1
ATOM 691 C C . LYS A 1 88 ? -7.123 -6.775 5.849 1.00 95.69 88 LYS A C 1
ATOM 693 O O . LYS A 1 88 ? -6.120 -6.957 5.168 1.00 95.69 88 LYS A O 1
ATOM 698 N N . LYS A 1 89 ? -7.608 -7.700 6.674 1.00 92.50 89 LYS A N 1
ATOM 699 C CA . LYS A 1 89 ? -7.111 -9.078 6.745 1.00 92.50 89 LYS A CA 1
ATOM 700 C C . LYS A 1 89 ? -8.292 -10.034 6.702 1.00 92.50 89 LYS A C 1
ATOM 702 O O . LYS A 1 89 ? -9.214 -9.909 7.506 1.00 92.50 89 LYS A O 1
ATOM 707 N N . ALA A 1 90 ? -8.277 -10.970 5.752 1.00 89.06 90 ALA A N 1
ATOM 708 C CA . ALA A 1 90 ? -9.394 -11.894 5.521 1.00 89.06 90 ALA A CA 1
ATOM 709 C C . ALA A 1 90 ? -10.759 -11.173 5.394 1.00 89.06 90 ALA A C 1
ATOM 711 O O . ALA A 1 90 ? -11.756 -11.599 5.968 1.00 89.06 90 ALA A O 1
ATOM 712 N N . GLY A 1 91 ? -10.782 -10.034 4.690 1.00 87.75 91 GLY A N 1
ATOM 713 C CA . GLY A 1 91 ? -11.986 -9.223 4.461 1.00 87.75 91 GLY A CA 1
ATOM 714 C C . GLY A 1 91 ? -12.358 -8.247 5.585 1.00 87.75 91 GLY A C 1
ATOM 715 O O . GLY A 1 91 ? -13.086 -7.292 5.327 1.00 87.75 91 GLY A O 1
ATOM 716 N N . ASN A 1 92 ? -11.817 -8.414 6.794 1.00 93.81 92 ASN A N 1
ATOM 717 C CA . ASN A 1 92 ? -12.114 -7.539 7.930 1.00 93.81 92 ASN A CA 1
ATOM 718 C C . ASN A 1 92 ? -11.198 -6.317 7.939 1.00 93.81 92 ASN A C 1
ATOM 720 O O . ASN A 1 92 ? -9.983 -6.472 7.815 1.00 93.81 92 ASN A O 1
ATOM 724 N N . ILE A 1 93 ? -11.764 -5.121 8.122 1.00 95.69 93 ILE A N 1
ATOM 725 C CA . ILE A 1 93 ? -10.991 -3.886 8.318 1.00 95.69 93 ILE A CA 1
ATOM 726 C C . ILE A 1 93 ? -10.323 -3.948 9.691 1.00 95.69 93 ILE A C 1
ATOM 728 O O . ILE A 1 93 ? -10.996 -4.108 10.705 1.00 95.69 93 ILE A O 1
ATOM 732 N N . ILE A 1 94 ? -8.998 -3.827 9.706 1.00 94.25 94 ILE A N 1
ATOM 733 C CA . ILE A 1 94 ? -8.188 -3.806 10.931 1.00 94.25 94 ILE A CA 1
ATOM 734 C C . ILE A 1 94 ? -7.534 -2.445 11.171 1.00 94.25 94 ILE A C 1
ATOM 736 O O . ILE A 1 94 ? -7.132 -2.155 12.293 1.00 94.25 94 ILE A O 1
ATOM 740 N N . VAL A 1 95 ? -7.431 -1.617 10.128 1.00 94.19 95 VAL A N 1
ATOM 741 C CA . VAL A 1 95 ? -6.916 -0.247 10.191 1.00 94.19 95 VAL A CA 1
ATOM 742 C C . VAL A 1 95 ? -7.694 0.617 9.208 1.00 94.19 95 VAL A C 1
ATOM 744 O O . VAL A 1 95 ? -7.919 0.201 8.069 1.00 94.19 95 VAL A O 1
ATOM 747 N N . GLN A 1 96 ? -8.056 1.825 9.635 1.00 96.62 96 GLN A N 1
ATOM 748 C CA . GLN A 1 96 ? -8.559 2.883 8.769 1.00 96.62 96 GLN A CA 1
ATOM 749 C C . GLN A 1 96 ? -8.054 4.232 9.288 1.00 96.62 96 GLN A C 1
ATOM 751 O O . GLN A 1 96 ? -8.417 4.646 10.388 1.00 96.62 96 GLN A O 1
ATOM 756 N N . GLU A 1 97 ? -7.186 4.892 8.524 1.00 95.75 97 GLU A N 1
ATOM 757 C CA . GLU A 1 97 ? -6.447 6.078 8.973 1.00 95.75 97 GLU A CA 1
ATOM 758 C C . GLU A 1 97 ? -6.330 7.129 7.875 1.00 95.75 97 GLU A C 1
ATOM 760 O O . GLU A 1 97 ? -6.199 6.796 6.698 1.00 95.75 97 GLU A O 1
ATOM 765 N N . GLY A 1 98 ? -6.330 8.401 8.275 1.00 95.88 98 GLY A N 1
ATOM 766 C CA . GLY A 1 98 ? -6.010 9.511 7.384 1.00 95.88 98 GLY A CA 1
ATOM 767 C C . GLY A 1 98 ? -4.520 9.558 7.045 1.00 95.88 98 GLY A C 1
ATOM 768 O O . GLY A 1 98 ? -3.670 9.268 7.892 1.00 95.88 98 GLY A O 1
ATOM 769 N N . ILE A 1 99 ? -4.229 9.930 5.804 1.00 93.25 99 ILE A N 1
ATOM 770 C CA . ILE A 1 99 ? -2.887 10.230 5.308 1.00 93.25 99 ILE A CA 1
ATOM 771 C C . ILE A 1 99 ? -2.551 11.681 5.668 1.00 93.25 99 ILE A C 1
ATOM 773 O O . ILE A 1 99 ? -3.407 12.558 5.530 1.00 93.25 99 ILE A O 1
ATOM 777 N N . GLN A 1 100 ? -1.330 11.895 6.157 1.00 86.81 100 GLN A N 1
ATOM 778 C CA . GLN A 1 100 ? -0.798 13.183 6.614 1.00 86.81 100 GLN A CA 1
ATOM 779 C C . GLN A 1 100 ? 0.031 13.873 5.530 1.00 86.81 100 GLN A C 1
ATOM 781 O O . GLN A 1 100 ? 0.677 13.154 4.731 1.00 86.81 100 GLN A O 1
#

pLDDT: mean 84.11, std 15.84, range [38.0, 97.44]

Radius of gyration: 13.66 Å; chains: 1; bounding box: 33×28×43 Å

Secondary structure (DSSP, 8-state):
------------SS-TTSTTPEEEEEEE-SSEEEEEEEETTEEEEEEEETT-TT-EEEEEEEEETTEEEEE-TTSEEEEEETTEEEEEETTEEEEEEE--

Foldseek 3Di:
DDDPPPDPDADPADPPVDPPWGWDDWWDWPFWTWTWIDDPPWIWIWTDGPVDPPGIDTFTWDDDPQWIWTAGPQRWIWIGHPQWIFIDHPRHTPDITGTD